Protein AF-A0A843AGU4-F1 (afdb_monomer_lite)

Radius of gyration: 16.46 Å; chains: 1; bounding box: 40×59×46 Å

Secondary structure (DSSP, 8-state):
---------HHHHHHHHHHHHHHHHHHHHHHS-HHHHHHHHHHHHHHHHHHHHHHHH-HHHHHHHHHHHTTTT-TTHHHHHHS---HHHHHHHHHHHH----SS-S----HHHHHHHHHHHHHHHHHHHTTSS-TT--HHHHHHHHHH-HHHHHHHHHHHHHHHHHHHHHSPPPPP---

pLDDT: mean 85.66, std 15.73, range [33.47, 98.5]

Sequence (179 aa):
MDNAYELKDPNVRLMEELIEIFDHLSKVAESKDKDVKEYLKALRSRARDAPTEIFTSGLALFTVTYLAKSKDCFSEMANELSKSPDRNTLLKNLEKKLIVTDDGQEKKCESPDFGYGSYLLILMYLLKRQRIVGENTTLKDFLKMASSYPPLSEKALMISELIKRFSEAYLPEPESEQH

InterPro domains:
  IPR010160 CRISPR-associated protein, Cmr5 [PF09701] (25-169)
  IPR010160 CRISPR-associated protein, Cmr5 [TIGR01881] (25-171)
  IPR023101 AF1862-like domain superfamily [G3DSA:1.10.520.30] (20-179)
  IPR023101 AF1862-like domain superfamily [SSF158568] (27-172)

Organism: NCBI:txid683846

Structure (mmCIF, N/CA/C/O backbone):
data_AF-A0A843AGU4-F1
#
_entry.id   AF-A0A843AGU4-F1
#
loop_
_atom_site.group_PDB
_atom_site.id
_atom_site.type_symbol
_atom_site.label_atom_id
_atom_site.label_alt_id
_atom_site.label_comp_id
_atom_site.label_asym_id
_atom_site.label_entity_id
_atom_site.label_seq_id
_atom_site.pdbx_PDB_ins_code
_atom_site.Cartn_x
_atom_site.Cartn_y
_atom_site.Cartn_z
_atom_site.occupancy
_atom_site.B_iso_or_equiv
_atom_site.auth_seq_id
_atom_site.auth_comp_id
_atom_site.auth_asym_id
_atom_site.auth_atom_id
_atom_site.pdbx_PDB_model_num
ATOM 1 N N . MET A 1 1 ? -1.726 -39.400 -9.683 1.00 43.91 1 MET A N 1
ATOM 2 C CA . MET A 1 1 ? -0.688 -38.440 -10.093 1.00 43.91 1 MET A CA 1
ATOM 3 C C . MET A 1 1 ? -1.254 -37.695 -11.273 1.00 43.91 1 MET A C 1
ATOM 5 O O . MET A 1 1 ? -1.445 -38.330 -12.291 1.00 43.91 1 MET A O 1
ATOM 9 N N . ASP A 1 2 ? -1.627 -36.438 -11.060 1.00 33.47 2 ASP A N 1
ATOM 10 C CA . ASP A 1 2 ? -1.633 -35.372 -12.065 1.00 33.47 2 ASP A CA 1
ATOM 11 C C . ASP A 1 2 ? -1.910 -34.079 -11.295 1.00 33.47 2 ASP A C 1
ATOM 13 O O . ASP A 1 2 ? -3.046 -33.708 -11.010 1.00 33.47 2 ASP A O 1
ATOM 17 N N . ASN A 1 3 ? -0.822 -33.460 -10.830 1.00 41.84 3 ASN A N 1
ATOM 18 C CA . ASN A 1 3 ? -0.845 -32.132 -10.231 1.00 41.84 3 ASN A CA 1
ATOM 19 C C . ASN A 1 3 ? -1.066 -31.128 -11.361 1.00 41.84 3 ASN A C 1
ATOM 21 O O . ASN A 1 3 ? -0.110 -30.611 -11.943 1.00 41.84 3 ASN A O 1
ATOM 25 N N . ALA A 1 4 ? -2.331 -30.845 -11.656 1.00 40.91 4 ALA A N 1
ATOM 26 C CA . ALA A 1 4 ? -2.706 -29.643 -12.372 1.00 40.91 4 ALA A CA 1
ATOM 27 C C . ALA A 1 4 ? -2.409 -28.444 -11.459 1.00 40.91 4 ALA A C 1
ATOM 29 O O . ALA A 1 4 ? -3.261 -27.966 -10.714 1.00 40.91 4 ALA A O 1
ATOM 30 N N . TYR A 1 5 ? -1.167 -27.959 -11.498 1.00 41.75 5 TYR A N 1
ATOM 31 C CA . TYR A 1 5 ? -0.910 -26.543 -11.274 1.00 41.75 5 TYR A CA 1
ATOM 32 C C . TYR A 1 5 ? -1.666 -25.801 -12.377 1.00 41.75 5 TYR A C 1
ATOM 34 O O . TYR A 1 5 ? -1.105 -25.501 -13.430 1.00 41.75 5 TYR A O 1
ATOM 42 N N . GLU A 1 6 ? -2.961 -25.568 -12.171 1.00 46.81 6 GLU A N 1
ATOM 43 C CA . GLU A 1 6 ? -3.697 -24.607 -12.973 1.00 46.81 6 GLU A CA 1
ATOM 44 C C . GLU A 1 6 ? -2.917 -23.298 -12.887 1.00 46.81 6 GLU A C 1
ATOM 46 O O . GLU A 1 6 ? -2.768 -22.697 -11.818 1.00 46.81 6 GLU A O 1
ATOM 51 N N . LEU A 1 7 ? -2.352 -22.894 -14.023 1.00 47.03 7 LEU A N 1
ATOM 52 C CA . LEU A 1 7 ? -1.863 -21.548 -14.263 1.00 47.03 7 LEU A CA 1
ATOM 53 C C . LEU A 1 7 ? -3.076 -20.620 -14.161 1.00 47.03 7 LEU A C 1
ATOM 55 O O . LEU A 1 7 ? -3.645 -20.219 -15.172 1.00 47.03 7 LEU A O 1
ATOM 59 N N . LYS A 1 8 ? -3.520 -20.331 -12.932 1.00 60.69 8 LYS A N 1
ATOM 60 C CA . LYS A 1 8 ? -4.536 -19.315 -12.683 1.00 60.69 8 LYS A CA 1
ATOM 61 C C . LYS A 1 8 ? -4.028 -18.021 -13.305 1.00 60.69 8 LYS A C 1
ATOM 63 O O . LYS A 1 8 ? -2.892 -17.615 -13.041 1.00 60.69 8 LYS A O 1
ATOM 68 N N . ASP A 1 9 ? -4.865 -17.415 -14.141 1.00 76.31 9 ASP A N 1
ATOM 69 C CA . ASP A 1 9 ? -4.616 -16.111 -14.749 1.00 76.31 9 ASP A CA 1
ATOM 70 C C . ASP A 1 9 ? -4.075 -15.146 -13.669 1.00 76.31 9 ASP A C 1
ATOM 72 O O . ASP A 1 9 ? -4.678 -15.045 -12.592 1.00 76.31 9 ASP A O 1
ATOM 76 N N . PRO A 1 10 ? -2.934 -14.464 -13.897 1.00 75.38 10 PRO A N 1
ATOM 77 C CA . PRO A 1 10 ? -2.355 -13.536 -12.925 1.00 75.38 10 PRO A CA 1
ATOM 78 C C . PRO A 1 10 ? -3.360 -12.504 -12.396 1.00 75.38 10 PRO A C 1
ATOM 80 O O . PRO A 1 10 ? -3.323 -12.155 -11.216 1.00 75.38 10 PRO A O 1
ATOM 83 N N . ASN A 1 11 ? -4.311 -12.078 -13.232 1.00 79.56 11 ASN A N 1
ATOM 84 C CA . ASN A 1 11 ? -5.374 -11.160 -12.838 1.00 79.56 11 ASN A CA 1
ATOM 85 C C . ASN A 1 11 ? -6.375 -11.820 -11.885 1.00 79.56 11 ASN A C 1
ATOM 87 O O . ASN A 1 11 ? -6.765 -11.200 -10.900 1.00 79.56 11 ASN A O 1
ATOM 91 N N . VAL A 1 12 ? -6.753 -13.082 -12.121 1.00 83.31 12 VAL A N 1
ATOM 92 C CA . VAL A 1 12 ? -7.623 -13.840 -11.200 1.00 83.31 12 VAL A CA 1
ATOM 93 C C . VAL A 1 12 ? -6.947 -13.965 -9.841 1.00 83.31 12 VAL A C 1
ATOM 95 O O . VAL A 1 12 ? -7.558 -13.680 -8.814 1.00 83.31 12 VAL A O 1
ATOM 98 N N . ARG A 1 13 ? -5.652 -14.291 -9.829 1.00 86.25 13 ARG A N 1
ATOM 99 C CA . ARG A 1 13 ? -4.880 -14.371 -8.589 1.00 86.25 13 ARG A CA 1
ATOM 100 C C . ARG A 1 13 ? -4.797 -13.025 -7.866 1.00 86.25 13 ARG A C 1
ATOM 102 O O . ARG A 1 13 ? -4.920 -12.987 -6.650 1.00 86.25 13 ARG A O 1
ATOM 109 N N . LEU A 1 14 ? -4.575 -11.925 -8.588 1.00 91.38 14 LEU A N 1
ATOM 110 C CA . LEU A 1 14 ? -4.561 -10.581 -8.000 1.00 91.38 14 LEU A CA 1
ATOM 111 C C . LEU A 1 14 ? -5.894 -10.249 -7.318 1.00 91.38 14 LEU A C 1
ATOM 113 O O . LEU A 1 14 ? -5.895 -9.728 -6.205 1.00 91.38 14 LEU A O 1
ATOM 117 N N . MET A 1 15 ? -7.009 -10.580 -7.968 1.00 93.44 15 MET A N 1
ATOM 118 C CA . MET A 1 15 ? -8.344 -10.368 -7.413 1.00 93.44 15 MET A CA 1
ATOM 119 C C . MET A 1 15 ? -8.588 -11.223 -6.166 1.00 93.44 15 MET A C 1
ATOM 121 O O . MET A 1 15 ? -9.107 -10.700 -5.187 1.00 93.44 15 MET A O 1
ATOM 125 N N . GLU A 1 16 ? -8.168 -12.492 -6.162 1.00 93.19 16 GLU A N 1
ATOM 126 C CA . GLU A 1 16 ? -8.228 -13.357 -4.971 1.00 93.19 16 GLU A CA 1
ATOM 127 C C . GLU A 1 16 ? -7.437 -12.752 -3.798 1.00 93.19 16 GLU A C 1
ATOM 129 O O . GLU A 1 16 ? -7.964 -12.645 -2.694 1.00 93.19 16 GLU A O 1
ATOM 134 N N . GLU A 1 17 ? -6.205 -12.285 -4.035 1.00 94.62 17 GLU A N 1
ATOM 135 C CA . GLU A 1 17 ? -5.388 -11.644 -2.992 1.00 94.62 17 GLU A CA 1
ATOM 136 C C . GLU A 1 17 ? -6.059 -10.378 -2.436 1.00 94.62 17 GLU A C 1
ATOM 138 O O . GLU A 1 17 ? -6.080 -10.175 -1.225 1.00 94.62 17 GLU A O 1
ATOM 143 N N . LEU A 1 18 ? -6.635 -9.537 -3.301 1.00 96.75 18 LEU A N 1
ATOM 144 C CA . LEU A 1 18 ? -7.342 -8.323 -2.885 1.00 96.75 18 LEU A CA 1
ATOM 145 C C . LEU A 1 18 ? -8.606 -8.638 -2.079 1.00 96.75 18 LEU A C 1
ATOM 147 O O . LEU A 1 18 ? -8.796 -8.046 -1.018 1.00 96.75 18 LEU A O 1
ATOM 151 N N . ILE A 1 19 ? -9.437 -9.578 -2.546 1.00 96.06 19 ILE A N 1
ATOM 152 C CA . ILE A 1 19 ? -10.634 -10.023 -1.819 1.00 96.06 19 ILE A CA 1
ATOM 153 C C . ILE A 1 19 ? -10.231 -10.493 -0.427 1.00 96.06 19 ILE A C 1
ATOM 155 O O . ILE A 1 19 ? -10.781 -10.012 0.554 1.00 96.06 19 ILE A O 1
ATOM 159 N N . GLU A 1 20 ? -9.248 -11.387 -0.330 1.00 95.62 20 GLU A N 1
ATOM 160 C CA . GLU A 1 20 ? -8.855 -11.958 0.955 1.00 95.62 20 GLU A CA 1
ATOM 161 C C . GLU A 1 20 ? -8.256 -10.920 1.909 1.00 95.62 20 GLU A C 1
ATOM 163 O O . GLU A 1 20 ? -8.563 -10.944 3.099 1.00 95.62 20 GLU A O 1
ATOM 168 N N . ILE A 1 21 ? -7.441 -9.981 1.411 1.00 96.50 21 ILE A N 1
ATOM 169 C CA . ILE A 1 21 ? -6.885 -8.913 2.252 1.00 96.50 21 ILE A CA 1
ATOM 170 C C . ILE A 1 21 ? -7.999 -8.021 2.801 1.00 96.50 21 ILE A C 1
ATOM 172 O O . ILE A 1 21 ? -8.049 -7.760 4.004 1.00 96.50 21 ILE A O 1
ATOM 176 N N . PHE A 1 22 ? -8.886 -7.536 1.935 1.00 97.00 22 PHE A N 1
ATOM 177 C CA . PHE A 1 22 ? -9.880 -6.541 2.325 1.00 97.00 22 PHE A CA 1
ATOM 178 C C . PHE A 1 22 ? -11.079 -7.139 3.071 1.00 97.00 22 PHE A C 1
ATOM 180 O O . PHE A 1 22 ? -11.570 -6.500 3.999 1.00 97.00 22 PHE A O 1
ATOM 187 N N . ASP A 1 23 ? -11.493 -8.369 2.755 1.00 95.44 23 ASP A N 1
ATOM 188 C CA . ASP A 1 23 ? -12.488 -9.122 3.532 1.00 95.44 23 ASP A CA 1
ATOM 189 C C . ASP A 1 23 ? -11.992 -9.382 4.959 1.00 95.44 23 ASP A C 1
ATOM 191 O O . ASP A 1 23 ? -12.712 -9.150 5.931 1.00 95.44 23 ASP A O 1
ATOM 195 N N . HIS A 1 24 ? -10.723 -9.776 5.105 1.00 94.62 24 HIS A N 1
ATOM 196 C CA . HIS A 1 24 ? -10.105 -9.963 6.415 1.00 94.62 24 HIS A CA 1
ATOM 197 C C . HIS A 1 24 ? -10.097 -8.667 7.234 1.00 94.62 24 HIS A C 1
ATOM 199 O O . HIS A 1 24 ? -10.552 -8.650 8.377 1.00 94.62 24 HIS A O 1
ATOM 205 N N . LEU A 1 25 ? -9.633 -7.559 6.646 1.00 93.50 25 LEU A N 1
ATOM 206 C CA . LEU A 1 25 ? -9.621 -6.257 7.323 1.00 93.50 25 LEU A CA 1
ATOM 207 C C . LEU A 1 25 ? -11.036 -5.769 7.674 1.00 93.50 25 LEU A C 1
ATOM 209 O O . LEU A 1 25 ? -11.224 -5.171 8.732 1.00 93.50 25 LEU A O 1
ATOM 213 N N . SER A 1 26 ? -12.030 -6.058 6.832 1.00 92.38 26 SER A N 1
ATOM 214 C CA . SER A 1 26 ? -13.436 -5.744 7.104 1.00 92.38 26 SER A CA 1
ATOM 215 C C . SER A 1 26 ? -13.954 -6.498 8.335 1.00 92.38 26 SER A C 1
ATOM 217 O O . SER A 1 26 ? -14.462 -5.885 9.272 1.00 92.38 26 SER A O 1
ATOM 219 N N . LYS A 1 27 ? -13.690 -7.807 8.426 1.00 91.38 27 LYS A N 1
ATOM 220 C CA . LYS A 1 27 ? -14.038 -8.631 9.601 1.00 91.38 27 LYS A CA 1
ATOM 221 C C . LYS A 1 27 ? -13.334 -8.168 10.877 1.00 91.38 27 LYS A C 1
ATOM 223 O O . LYS A 1 27 ? -13.910 -8.202 11.968 1.00 91.38 27 LYS A O 1
ATOM 228 N N . VAL A 1 28 ? -12.091 -7.697 10.765 1.00 86.94 28 VAL A N 1
ATOM 229 C CA . VAL A 1 28 ? -11.375 -7.070 11.888 1.00 86.94 28 VAL A CA 1
ATOM 230 C C . VAL A 1 28 ? -12.073 -5.776 12.334 1.00 86.94 28 VAL A C 1
ATOM 232 O O . VAL A 1 28 ? -12.149 -5.518 13.532 1.00 86.94 28 VAL A O 1
ATOM 235 N N . ALA A 1 29 ? -12.636 -4.996 11.405 1.00 84.00 29 ALA A N 1
ATOM 236 C CA . ALA A 1 29 ? -13.418 -3.793 11.710 1.00 84.00 29 ALA A CA 1
ATOM 237 C C . ALA A 1 29 ? -14.754 -4.095 12.412 1.00 84.00 29 ALA A C 1
ATOM 239 O O . ALA A 1 29 ? -15.217 -3.299 13.229 1.00 84.00 29 ALA A O 1
ATOM 240 N N . GLU A 1 30 ? -15.394 -5.214 12.066 1.00 82.62 30 GLU A N 1
ATOM 241 C CA . GLU A 1 30 ? -16.668 -5.653 12.654 1.00 82.62 30 GLU A CA 1
ATOM 242 C C . GLU A 1 30 ? -16.496 -6.230 14.062 1.00 82.62 30 GLU A C 1
ATOM 244 O O . GLU A 1 30 ? -17.365 -6.058 14.914 1.00 82.62 30 GLU A O 1
ATOM 249 N N . SER A 1 31 ? -15.370 -6.902 14.310 1.00 72.19 31 SER A N 1
ATOM 250 C CA . SER A 1 31 ? -15.103 -7.629 15.557 1.00 72.19 31 SER A CA 1
ATOM 251 C C . SER A 1 31 ? -14.436 -6.801 16.659 1.00 72.19 31 SER A C 1
ATOM 253 O O . SER A 1 31 ? -14.293 -7.305 17.774 1.00 72.19 31 SER A O 1
ATOM 255 N N . LYS A 1 32 ? -14.009 -5.560 16.381 1.00 66.06 32 LYS A N 1
ATOM 256 C CA . LYS A 1 32 ? -13.200 -4.746 17.307 1.00 66.06 32 LYS A CA 1
ATOM 257 C C . LYS A 1 32 ? -13.734 -3.327 17.530 1.00 66.06 32 LYS A C 1
ATOM 259 O O . LYS A 1 32 ? -14.589 -2.832 16.799 1.00 66.06 32 LYS A O 1
ATOM 264 N N . ASP A 1 33 ? -13.197 -2.706 18.581 1.00 68.88 33 ASP A N 1
ATOM 265 C CA . ASP A 1 33 ? -13.537 -1.382 19.106 1.00 68.88 33 ASP A CA 1
ATOM 266 C C . ASP A 1 33 ? -13.494 -0.238 18.080 1.00 68.88 33 ASP A C 1
ATOM 268 O O . ASP A 1 33 ? -12.868 -0.331 17.019 1.00 68.88 33 ASP A O 1
ATOM 272 N N . LYS A 1 34 ? -14.123 0.891 18.446 1.00 71.12 34 LYS A N 1
ATOM 273 C CA . LYS A 1 34 ? -14.167 2.138 17.654 1.00 71.12 34 LYS A CA 1
ATOM 274 C C . LYS A 1 34 ? -12.785 2.566 17.145 1.00 71.12 34 LYS A C 1
ATOM 276 O O . LYS A 1 34 ? -12.680 3.027 16.011 1.00 71.12 34 LYS A O 1
ATOM 281 N N . ASP A 1 35 ? -11.741 2.345 17.939 1.00 78.38 35 ASP A N 1
ATOM 282 C CA . ASP A 1 35 ? -10.363 2.672 17.581 1.00 78.38 35 ASP A CA 1
ATOM 283 C C . ASP A 1 35 ? -9.918 1.964 16.299 1.00 78.38 35 ASP A C 1
ATOM 285 O O . ASP A 1 35 ? -9.440 2.621 15.386 1.00 78.38 35 ASP A O 1
ATOM 289 N N . VAL A 1 36 ? -10.162 0.660 16.145 1.00 84.56 36 VAL A N 1
ATOM 290 C CA . VAL A 1 36 ? -9.740 -0.097 14.949 1.00 84.56 36 VAL A CA 1
ATOM 291 C C . VAL A 1 36 ? -10.386 0.448 13.674 1.00 84.56 36 VAL A C 1
ATOM 293 O O . VAL A 1 36 ? -9.743 0.507 12.621 1.00 84.56 36 VAL A O 1
ATOM 296 N N . LYS A 1 37 ? -11.638 0.912 13.764 1.00 88.31 37 LYS A N 1
ATOM 297 C CA . LYS A 1 37 ? -12.338 1.515 12.624 1.00 88.31 37 LYS A CA 1
ATOM 298 C C . LYS A 1 37 ? -11.650 2.789 12.144 1.00 88.31 37 LYS A C 1
ATOM 300 O O . LYS A 1 37 ? -11.552 2.974 10.936 1.00 88.31 37 LYS A O 1
ATOM 305 N N . GLU A 1 38 ? -11.119 3.623 13.037 1.00 89.62 38 GLU A N 1
ATOM 306 C CA . GLU A 1 38 ? -10.392 4.844 12.651 1.00 89.62 38 GLU A CA 1
ATOM 307 C C . GLU A 1 38 ? -9.100 4.543 11.875 1.00 89.62 38 GLU A C 1
ATOM 309 O O . GLU A 1 38 ? -8.786 5.216 10.893 1.00 89.62 38 GLU A O 1
ATOM 314 N N . TYR A 1 39 ? -8.380 3.480 12.234 1.00 91.19 39 TYR A N 1
ATOM 315 C CA . TYR A 1 39 ? -7.173 3.057 11.509 1.00 91.19 39 TYR A CA 1
ATOM 316 C C . TYR A 1 39 ? -7.521 2.539 10.108 1.00 91.19 39 TYR A C 1
ATOM 318 O O . TYR A 1 39 ? -6.837 2.845 9.129 1.00 91.19 39 TYR A O 1
ATOM 326 N N . LEU A 1 40 ? -8.624 1.798 9.980 1.00 93.19 40 LEU A N 1
ATOM 327 C CA . LEU A 1 40 ? -9.091 1.303 8.685 1.00 93.19 40 LEU A CA 1
ATOM 328 C C . LEU A 1 40 ? -9.695 2.413 7.810 1.00 93.19 40 LEU A C 1
ATOM 330 O O . LEU A 1 40 ? -9.495 2.391 6.594 1.00 93.19 40 LEU A O 1
ATOM 334 N N . LYS A 1 41 ? -10.341 3.427 8.405 1.00 94.00 41 LYS A N 1
ATOM 335 C CA . LYS A 1 41 ? -10.728 4.669 7.709 1.00 94.00 41 LYS A CA 1
ATOM 336 C C . LYS A 1 41 ? -9.495 5.395 7.162 1.00 94.00 41 LYS A C 1
ATOM 338 O O . LYS A 1 41 ? -9.512 5.849 6.018 1.00 94.00 41 LYS A O 1
ATOM 343 N N . ALA A 1 42 ? -8.405 5.459 7.931 1.00 94.81 42 ALA A N 1
ATOM 344 C CA . ALA A 1 42 ? -7.156 6.060 7.471 1.00 94.81 42 ALA A CA 1
ATOM 345 C C . ALA A 1 42 ? -6.533 5.286 6.295 1.00 94.81 42 ALA A C 1
ATOM 347 O O . ALA A 1 42 ? -6.147 5.905 5.301 1.00 94.81 42 ALA A O 1
ATOM 348 N N . LEU A 1 43 ? -6.508 3.947 6.341 1.00 96.88 43 LEU A N 1
ATOM 349 C CA . LEU A 1 43 ? -6.100 3.121 5.193 1.00 96.88 43 LEU A CA 1
ATOM 350 C C . LEU A 1 43 ? -6.987 3.381 3.965 1.00 96.88 43 LEU A C 1
ATOM 352 O O . LEU A 1 43 ? -6.457 3.615 2.879 1.00 96.88 43 LEU A O 1
ATOM 356 N N . ARG A 1 44 ? -8.320 3.407 4.122 1.00 97.56 44 ARG A N 1
ATOM 357 C CA . ARG A 1 44 ? -9.258 3.745 3.033 1.00 97.56 44 ARG A CA 1
ATOM 358 C C . ARG A 1 44 ? -8.945 5.115 2.436 1.00 97.56 44 ARG A C 1
ATOM 360 O O . ARG A 1 44 ? -8.882 5.248 1.218 1.00 97.56 44 ARG A O 1
ATOM 367 N N . SER A 1 45 ? -8.718 6.128 3.272 1.00 97.31 45 SER A N 1
ATOM 368 C CA . SER A 1 45 ? -8.366 7.474 2.808 1.00 97.31 45 SER A CA 1
ATOM 369 C C . SER A 1 45 ? -7.085 7.465 1.971 1.00 97.31 45 SER A C 1
ATOM 371 O O . SER A 1 45 ? -7.092 7.976 0.855 1.00 97.31 45 SER A O 1
ATOM 373 N N . ARG A 1 46 ? -6.011 6.820 2.441 1.00 97.44 46 ARG A N 1
ATOM 374 C CA . ARG A 1 46 ? -4.758 6.711 1.673 1.00 97.44 46 ARG A CA 1
ATOM 375 C C . ARG A 1 46 ? -4.922 5.919 0.383 1.00 97.44 46 ARG A C 1
ATOM 377 O O . ARG A 1 46 ? -4.421 6.346 -0.649 1.00 97.44 46 ARG A O 1
ATOM 384 N N . ALA A 1 47 ? -5.681 4.828 0.404 1.00 98.12 47 ALA A N 1
ATOM 385 C CA . ALA A 1 47 ? -5.973 4.055 -0.797 1.00 98.12 47 ALA A CA 1
ATOM 386 C C . ALA A 1 47 ? -6.721 4.871 -1.866 1.00 98.12 47 ALA A C 1
ATOM 388 O O . ALA A 1 47 ? -6.459 4.688 -3.052 1.00 98.12 47 ALA A O 1
ATOM 389 N N . ARG A 1 48 ? -7.607 5.798 -1.473 1.00 97.94 48 ARG A N 1
ATOM 390 C CA . ARG A 1 48 ? -8.317 6.690 -2.409 1.00 97.94 48 ARG A CA 1
ATOM 391 C C . ARG A 1 48 ? -7.405 7.714 -3.077 1.00 97.94 48 ARG A C 1
ATOM 393 O O . ARG A 1 48 ? -7.576 7.971 -4.271 1.00 97.94 48 ARG A O 1
ATOM 400 N N . ASP A 1 49 ? -6.468 8.272 -2.317 1.00 97.44 49 ASP A N 1
ATOM 401 C CA . ASP A 1 49 ? -5.575 9.342 -2.773 1.00 97.44 49 ASP A CA 1
ATOM 402 C C . ASP A 1 49 ? -4.391 8.795 -3.591 1.00 97.44 49 ASP A C 1
ATOM 404 O O . ASP A 1 49 ? -3.933 9.426 -4.548 1.00 97.44 49 ASP A O 1
ATOM 408 N N . ALA A 1 50 ? -3.921 7.591 -3.256 1.00 97.75 50 ALA A N 1
ATOM 409 C CA . ALA A 1 50 ? -2.665 7.055 -3.758 1.00 97.75 50 ALA A CA 1
ATOM 410 C C . ALA A 1 50 ? -2.545 6.925 -5.289 1.00 97.75 50 ALA A C 1
ATOM 412 O O . ALA A 1 50 ? -1.468 7.244 -5.794 1.00 97.75 50 ALA A O 1
ATOM 413 N N . PRO A 1 51 ? -3.568 6.512 -6.070 1.00 97.94 51 PRO A N 1
ATOM 414 C CA . PRO A 1 51 ? -3.440 6.482 -7.528 1.00 97.94 51 PRO A CA 1
ATOM 415 C C . PRO A 1 51 ? -3.102 7.861 -8.112 1.00 97.94 51 PRO A C 1
ATOM 417 O O . PRO A 1 51 ? -2.181 7.996 -8.919 1.00 97.94 51 PRO A O 1
ATOM 420 N N . THR A 1 52 ? -3.787 8.905 -7.637 1.00 97.56 52 THR A N 1
ATOM 421 C CA . THR A 1 52 ? -3.535 10.289 -8.050 1.00 97.56 52 THR A CA 1
ATOM 422 C C . THR A 1 52 ? -2.147 10.749 -7.610 1.00 97.56 52 THR A C 1
ATOM 424 O O . THR A 1 52 ? -1.425 11.368 -8.392 1.00 97.56 52 THR A O 1
ATOM 427 N N . GLU A 1 53 ? -1.730 10.435 -6.383 1.00 97.25 53 GLU A N 1
ATOM 428 C CA . GLU A 1 53 ? -0.399 10.796 -5.881 1.00 97.25 53 GLU A CA 1
ATOM 429 C C . GLU A 1 53 ? 0.725 10.094 -6.662 1.00 97.25 53 GLU A C 1
ATOM 431 O O . GLU A 1 53 ? 1.714 10.738 -7.013 1.00 97.25 53 GLU A O 1
ATOM 436 N N . ILE A 1 54 ? 0.572 8.810 -7.007 1.00 96.81 54 ILE A N 1
ATOM 437 C CA . ILE A 1 54 ? 1.532 8.070 -7.846 1.00 96.81 54 ILE A CA 1
ATOM 438 C C . ILE A 1 54 ? 1.609 8.689 -9.241 1.00 96.81 54 ILE A C 1
ATOM 440 O O . ILE A 1 54 ? 2.709 8.890 -9.755 1.00 96.81 54 ILE A O 1
ATOM 444 N N . PHE A 1 55 ? 0.462 9.012 -9.846 1.00 95.75 55 PHE A N 1
ATOM 445 C CA . PHE A 1 55 ? 0.411 9.628 -11.171 1.00 95.75 55 PHE A CA 1
ATOM 446 C C . PHE A 1 55 ? 1.079 11.011 -11.194 1.00 95.75 55 PHE A C 1
ATOM 448 O O . PHE A 1 55 ? 1.815 11.330 -12.124 1.00 95.75 55 PHE A O 1
ATOM 455 N N . THR A 1 56 ? 0.842 11.827 -10.165 1.00 95.81 56 THR A N 1
ATOM 456 C CA . THR A 1 56 ? 1.313 13.221 -10.112 1.00 95.81 56 THR A CA 1
ATOM 457 C C . THR A 1 56 ? 2.761 13.363 -9.651 1.00 95.81 56 THR A C 1
ATOM 459 O O . THR A 1 56 ? 3.499 14.175 -10.204 1.00 95.81 56 THR A O 1
ATOM 462 N N . SER A 1 57 ? 3.181 12.594 -8.643 1.00 94.44 57 SER A N 1
ATOM 463 C CA . SER A 1 57 ? 4.509 12.715 -8.022 1.00 94.44 57 SER A CA 1
ATOM 464 C C . SER A 1 57 ? 5.516 11.664 -8.500 1.00 94.44 57 SER A C 1
ATOM 466 O O . SER A 1 57 ? 6.722 11.827 -8.311 1.00 94.44 57 SER A O 1
ATOM 468 N N . GLY A 1 58 ? 5.037 10.597 -9.142 1.00 95.94 58 GLY A N 1
ATOM 469 C CA . GLY A 1 58 ? 5.834 9.433 -9.505 1.00 95.94 58 GLY A CA 1
ATOM 470 C C . GLY A 1 58 ? 6.016 8.452 -8.342 1.00 95.94 58 GLY A C 1
ATOM 471 O O . GLY A 1 58 ? 6.075 8.820 -7.168 1.00 95.94 58 GLY A O 1
ATOM 472 N N . LEU A 1 59 ? 6.155 7.165 -8.678 1.00 97.19 59 LEU A N 1
ATOM 473 C CA . LEU A 1 59 ? 6.184 6.066 -7.706 1.00 97.19 59 LEU A CA 1
ATOM 474 C C . LEU A 1 59 ? 7.331 6.170 -6.685 1.00 97.19 59 LEU A C 1
ATOM 476 O O . LEU A 1 59 ? 7.163 5.794 -5.524 1.00 97.19 59 LEU A O 1
ATOM 480 N N . ALA A 1 60 ? 8.497 6.679 -7.093 1.00 96.56 60 ALA A N 1
ATOM 481 C CA . ALA A 1 60 ? 9.647 6.809 -6.202 1.00 96.56 60 ALA A CA 1
ATOM 482 C C . ALA A 1 60 ? 9.403 7.848 -5.097 1.00 96.56 60 ALA A C 1
ATOM 484 O O . ALA A 1 60 ? 9.582 7.537 -3.917 1.00 96.56 60 ALA A O 1
ATOM 485 N N . LEU A 1 61 ? 8.957 9.054 -5.469 1.00 96.25 61 LEU A N 1
ATOM 486 C CA . LEU A 1 61 ? 8.667 10.121 -4.511 1.00 96.25 61 LEU A CA 1
ATOM 487 C C . LEU A 1 61 ? 7.495 9.731 -3.610 1.00 96.25 61 LEU A C 1
ATOM 489 O O . LEU A 1 61 ? 7.623 9.815 -2.390 1.00 96.25 61 LEU A O 1
ATOM 493 N N . PHE A 1 62 ? 6.426 9.188 -4.200 1.00 97.12 62 PHE A N 1
ATOM 494 C CA . PHE A 1 62 ? 5.303 8.595 -3.478 1.00 97.12 62 PHE A CA 1
ATOM 495 C C . PHE A 1 62 ? 5.766 7.634 -2.370 1.00 97.12 62 PHE A C 1
ATOM 497 O O . PHE A 1 62 ? 5.402 7.781 -1.203 1.00 97.12 62 PHE A O 1
ATOM 504 N N . THR A 1 63 ? 6.638 6.683 -2.715 1.00 95.75 63 THR A N 1
ATOM 505 C CA . THR A 1 63 ? 7.129 5.662 -1.778 1.00 95.75 63 THR A CA 1
ATOM 506 C C . THR A 1 63 ? 7.919 6.276 -0.629 1.00 95.75 63 THR A C 1
ATOM 508 O O . THR A 1 63 ? 7.703 5.918 0.528 1.00 95.75 63 THR A O 1
ATOM 511 N N . VAL A 1 64 ? 8.815 7.224 -0.920 1.00 95.75 64 VAL A N 1
ATOM 512 C CA . VAL A 1 64 ? 9.598 7.921 0.113 1.00 95.75 64 VAL A CA 1
ATOM 513 C C . VAL A 1 64 ? 8.688 8.727 1.042 1.00 95.75 64 VAL A C 1
ATOM 515 O O . VAL A 1 64 ? 8.886 8.706 2.256 1.00 95.75 64 VAL A O 1
ATOM 518 N N . THR A 1 65 ? 7.666 9.393 0.502 1.00 95.62 65 THR A N 1
ATOM 519 C CA . THR A 1 65 ? 6.691 10.138 1.305 1.00 95.62 65 THR A CA 1
ATOM 520 C C . THR A 1 65 ? 5.910 9.216 2.239 1.00 95.62 65 THR A C 1
ATOM 522 O O . THR A 1 65 ? 5.781 9.532 3.421 1.00 95.62 65 THR A O 1
ATOM 525 N N . TYR A 1 66 ? 5.433 8.068 1.751 1.00 96.19 66 TYR A N 1
ATOM 526 C CA . TYR A 1 66 ? 4.670 7.120 2.572 1.00 96.19 66 TYR A CA 1
ATOM 527 C C . TYR A 1 66 ? 5.542 6.503 3.665 1.00 96.19 66 TYR A C 1
ATOM 529 O O . TYR A 1 66 ? 5.111 6.436 4.811 1.00 96.19 66 TYR A O 1
ATOM 537 N N . LEU A 1 67 ? 6.794 6.160 3.344 1.00 93.75 67 LEU A N 1
ATOM 538 C CA . LEU A 1 67 ? 7.782 5.699 4.324 1.00 93.75 67 LEU A CA 1
ATOM 539 C C . LEU A 1 67 ? 8.033 6.714 5.437 1.00 93.75 67 LEU A C 1
ATOM 541 O O . LEU A 1 67 ? 8.084 6.351 6.611 1.00 93.75 67 LEU A O 1
ATOM 545 N N . ALA A 1 68 ? 8.221 7.983 5.069 1.00 93.62 68 ALA A N 1
ATOM 546 C CA . ALA A 1 68 ? 8.496 9.040 6.031 1.00 93.62 68 ALA A CA 1
ATOM 547 C C . ALA A 1 68 ? 7.309 9.249 6.979 1.00 93.62 68 ALA A C 1
ATOM 549 O O . ALA A 1 68 ? 7.509 9.369 8.186 1.00 93.62 68 ALA A O 1
ATOM 550 N N . LYS A 1 69 ? 6.086 9.242 6.437 1.00 93.88 69 LYS A N 1
ATOM 551 C CA . LYS A 1 69 ? 4.855 9.421 7.215 1.00 93.88 69 LYS A CA 1
ATOM 552 C C . LYS A 1 69 ? 4.459 8.189 8.026 1.00 93.88 69 LYS A C 1
ATOM 554 O O . LYS A 1 69 ? 3.730 8.321 8.989 1.00 93.88 69 LYS A O 1
ATOM 559 N N . SER A 1 70 ? 4.939 6.996 7.681 1.00 91.69 70 SER A N 1
ATOM 560 C CA . SER A 1 70 ? 4.622 5.776 8.430 1.00 91.69 70 SER A CA 1
ATOM 561 C C . SER A 1 70 ? 5.630 5.437 9.530 1.00 91.69 70 SER A C 1
ATOM 563 O O . SER A 1 70 ? 5.498 4.388 10.160 1.00 91.69 70 SER A O 1
ATOM 565 N N . LYS A 1 71 ? 6.684 6.244 9.720 1.00 86.44 71 LYS A N 1
ATOM 566 C CA . LYS A 1 71 ? 7.865 5.881 10.524 1.00 86.44 71 LYS A CA 1
ATOM 567 C C . LYS A 1 71 ? 7.531 5.526 11.974 1.00 86.44 71 LYS A C 1
ATOM 569 O O . LYS A 1 71 ? 8.144 4.610 12.521 1.00 86.44 71 LYS A O 1
ATOM 574 N N . ASP A 1 72 ? 6.562 6.210 12.570 1.00 82.94 72 ASP A N 1
ATOM 575 C CA . ASP A 1 72 ? 6.190 5.999 13.969 1.00 82.94 72 ASP A CA 1
ATOM 576 C C . ASP A 1 72 ? 5.388 4.701 14.166 1.00 82.94 72 ASP A C 1
ATOM 578 O O . ASP A 1 72 ? 5.562 4.017 15.173 1.00 82.94 72 ASP A O 1
ATOM 582 N N . CYS A 1 73 ? 4.583 4.295 13.179 1.00 83.38 73 CYS A N 1
ATOM 583 C CA . CYS A 1 73 ? 3.857 3.020 13.205 1.00 83.38 73 CYS A CA 1
ATOM 584 C C . CYS A 1 73 ? 4.708 1.834 12.721 1.00 83.38 73 CYS A C 1
ATOM 586 O O . CYS A 1 73 ? 4.563 0.708 13.208 1.00 83.38 73 CYS A O 1
ATOM 588 N N . PHE A 1 74 ? 5.610 2.072 11.769 1.00 84.94 74 PHE A N 1
ATOM 589 C CA . PHE A 1 74 ? 6.389 1.047 11.081 1.00 84.94 74 PHE A CA 1
ATOM 590 C C . PHE A 1 74 ? 7.869 1.435 10.996 1.00 84.94 74 PHE A C 1
ATOM 592 O O . PHE A 1 74 ? 8.419 1.699 9.924 1.00 84.94 74 PHE A O 1
ATOM 599 N N . SER A 1 75 ? 8.539 1.436 12.145 1.00 80.94 75 SER A N 1
ATOM 600 C CA . SER A 1 75 ? 9.963 1.777 12.266 1.00 80.94 75 SER A CA 1
ATOM 601 C C . SER A 1 75 ? 10.887 0.890 11.417 1.00 80.94 75 SER A C 1
ATOM 603 O O . SER A 1 75 ? 11.922 1.355 10.943 1.00 80.94 75 SER A O 1
ATOM 605 N N . GLU A 1 76 ? 10.497 -0.363 11.169 1.00 84.19 76 GLU A N 1
ATOM 606 C CA . GLU A 1 76 ? 11.236 -1.329 10.345 1.00 84.19 76 GLU A CA 1
ATOM 607 C C . GLU A 1 76 ? 10.673 -1.491 8.921 1.00 84.19 76 GLU A C 1
ATOM 609 O O . GLU A 1 76 ? 11.040 -2.434 8.219 1.00 84.19 76 GLU A O 1
ATOM 614 N N . ME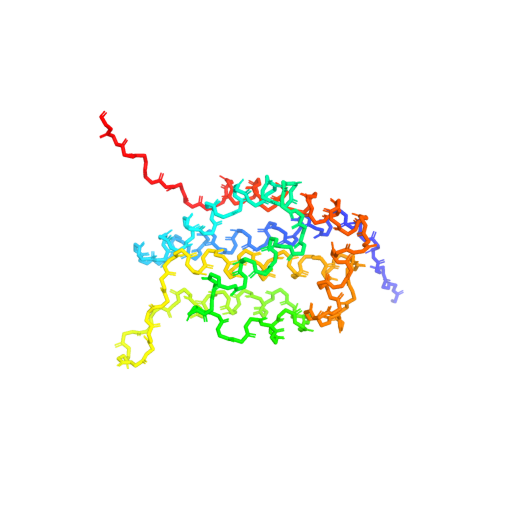T A 1 77 ? 9.823 -0.570 8.449 1.00 83.25 77 MET A N 1
ATOM 615 C CA . MET A 1 77 ? 9.150 -0.670 7.143 1.00 83.25 77 MET A CA 1
ATOM 616 C C . MET A 1 77 ? 10.122 -0.964 5.992 1.00 83.25 77 MET A C 1
ATOM 618 O O . MET A 1 77 ? 9.864 -1.822 5.160 1.00 83.25 77 MET A O 1
ATOM 622 N N . ALA A 1 78 ? 11.295 -0.326 5.955 1.00 80.00 78 ALA A N 1
ATOM 623 C CA . ALA A 1 78 ? 12.291 -0.594 4.913 1.00 80.00 78 ALA A CA 1
ATOM 624 C C . ALA A 1 78 ? 12.756 -2.069 4.878 1.00 80.00 78 ALA A C 1
ATOM 626 O O . ALA A 1 78 ? 12.987 -2.627 3.800 1.00 80.00 78 ALA A O 1
ATOM 627 N N . ASN A 1 79 ? 12.872 -2.707 6.047 1.00 83.50 79 ASN A N 1
ATOM 628 C CA . ASN A 1 79 ? 13.186 -4.130 6.179 1.00 83.50 79 ASN A CA 1
ATOM 629 C C . ASN A 1 79 ? 11.986 -4.991 5.763 1.00 83.50 79 ASN A C 1
ATOM 631 O O . ASN A 1 79 ? 12.145 -5.953 5.016 1.00 83.50 79 ASN A O 1
ATOM 635 N N . GLU A 1 80 ? 10.777 -4.626 6.194 1.00 82.81 80 GLU A N 1
ATOM 636 C CA . GLU A 1 80 ? 9.538 -5.329 5.837 1.00 82.81 80 GLU A CA 1
ATOM 637 C C . GLU A 1 80 ? 9.289 -5.328 4.323 1.00 82.81 80 GLU A C 1
ATOM 639 O O . GLU A 1 80 ? 9.048 -6.386 3.747 1.00 82.81 80 GLU A O 1
ATOM 644 N N . LEU A 1 81 ? 9.460 -4.183 3.656 1.00 82.62 81 LEU A N 1
ATOM 645 C CA . LEU A 1 81 ? 9.328 -4.058 2.200 1.00 82.62 81 LEU A CA 1
ATOM 646 C C . LEU A 1 81 ? 10.400 -4.841 1.436 1.00 82.62 81 LEU A C 1
ATOM 648 O O . LEU A 1 81 ? 10.179 -5.247 0.296 1.00 82.62 81 LEU A O 1
ATOM 652 N N . SER A 1 82 ? 11.559 -5.074 2.054 1.00 79.81 82 SER A N 1
ATOM 653 C CA . SER A 1 82 ? 12.624 -5.884 1.457 1.00 79.81 82 SER A CA 1
ATOM 654 C C . SER A 1 82 ? 12.318 -7.386 1.529 1.00 79.81 82 SER A C 1
ATOM 656 O O . SER A 1 82 ? 12.862 -8.154 0.738 1.00 79.81 82 SER A O 1
ATOM 658 N N . LYS A 1 83 ? 11.393 -7.813 2.398 1.00 82.56 83 LYS A N 1
ATOM 659 C CA . LYS A 1 83 ? 10.913 -9.201 2.489 1.00 82.56 83 LYS A CA 1
ATOM 660 C C . LYS A 1 83 ? 9.801 -9.462 1.468 1.00 82.56 83 LYS A C 1
ATOM 662 O O . LYS A 1 83 ? 9.203 -8.535 0.925 1.00 82.56 83 LYS A O 1
ATOM 667 N N . SER A 1 84 ? 9.519 -10.735 1.204 1.00 77.31 84 SER A N 1
ATOM 668 C CA . SER A 1 84 ? 8.356 -11.176 0.424 1.00 77.31 84 SER A CA 1
ATOM 669 C C . SER A 1 84 ? 7.470 -12.058 1.307 1.00 77.31 84 SER A C 1
ATOM 671 O O . SER A 1 84 ? 7.484 -13.279 1.142 1.00 77.31 84 SER A O 1
ATOM 673 N N . PRO A 1 85 ? 6.774 -11.476 2.304 1.00 80.44 85 PRO A N 1
ATOM 674 C CA . PRO A 1 85 ? 5.928 -12.257 3.199 1.00 80.44 85 PRO A CA 1
ATOM 675 C C . PRO A 1 85 ? 4.806 -12.946 2.415 1.00 80.44 85 PRO A C 1
ATOM 677 O O . PRO A 1 85 ? 4.323 -12.419 1.413 1.00 80.44 85 PRO A O 1
ATOM 680 N N . ASP A 1 86 ? 4.369 -14.116 2.883 1.00 87.69 86 ASP A N 1
ATOM 681 C CA . ASP A 1 86 ? 3.081 -14.661 2.457 1.00 87.69 86 ASP A CA 1
ATOM 682 C C . ASP A 1 86 ? 1.919 -13.800 2.989 1.00 87.69 86 ASP A C 1
ATOM 684 O O . ASP A 1 86 ? 2.088 -12.975 3.895 1.00 87.69 86 ASP A O 1
ATOM 688 N N . ARG A 1 87 ? 0.721 -14.000 2.427 1.00 91.75 87 ARG A N 1
ATOM 689 C CA . ARG A 1 87 ? -0.489 -13.266 2.818 1.00 91.75 87 ARG A CA 1
ATOM 690 C C . ARG A 1 87 ? -0.756 -13.327 4.320 1.00 91.75 87 ARG A C 1
ATOM 692 O O . ARG A 1 87 ? -1.069 -12.309 4.925 1.00 91.75 87 ARG A O 1
ATOM 699 N N . ASN A 1 88 ? -0.614 -14.498 4.938 1.00 90.31 88 ASN A N 1
ATOM 700 C CA . ASN A 1 88 ? -0.911 -14.674 6.361 1.00 90.31 88 ASN A CA 1
ATOM 701 C C . ASN A 1 88 ? 0.037 -13.846 7.232 1.00 90.31 88 ASN A C 1
ATOM 703 O O . ASN A 1 88 ? -0.375 -13.272 8.237 1.00 90.31 88 ASN A O 1
ATOM 707 N N . THR A 1 89 ? 1.304 -13.764 6.835 1.00 89.62 89 THR A N 1
ATOM 708 C CA . THR A 1 89 ? 2.318 -12.945 7.497 1.00 89.62 89 THR A CA 1
ATOM 709 C C . THR A 1 89 ? 2.018 -11.455 7.331 1.00 89.62 89 THR A C 1
ATOM 711 O O . THR A 1 89 ? 2.098 -10.716 8.311 1.00 89.62 89 THR A O 1
ATOM 714 N N . LEU A 1 90 ? 1.602 -11.014 6.135 1.00 91.44 90 LEU A N 1
ATOM 715 C CA . LEU A 1 90 ? 1.127 -9.642 5.916 1.00 91.44 90 LEU A CA 1
ATOM 716 C C . LEU A 1 90 ? -0.045 -9.309 6.852 1.00 91.44 90 LEU A C 1
ATOM 718 O O . LEU A 1 90 ? 0.017 -8.317 7.575 1.00 91.44 90 LEU A O 1
ATOM 722 N N . LEU A 1 91 ? -1.087 -10.144 6.865 1.00 91.38 91 LEU A N 1
ATOM 723 C CA . LEU A 1 91 ? -2.296 -9.903 7.656 1.00 91.38 91 LEU A CA 1
ATOM 724 C C . LEU A 1 91 ? -2.000 -9.856 9.156 1.00 91.38 91 LEU A C 1
ATOM 726 O O . LEU A 1 91 ? -2.434 -8.926 9.830 1.00 91.38 91 LEU A O 1
ATOM 730 N N . LYS A 1 92 ? -1.181 -10.781 9.668 1.00 88.38 92 LYS A N 1
ATOM 731 C CA . LYS A 1 92 ? -0.739 -10.765 11.072 1.00 88.38 92 LYS A CA 1
ATOM 732 C C . LYS A 1 92 ? 0.020 -9.490 11.432 1.00 88.38 92 LYS A C 1
ATOM 734 O O . LYS A 1 92 ? -0.178 -8.954 12.520 1.00 88.38 92 LYS A O 1
ATOM 739 N N . ASN A 1 93 ? 0.878 -8.995 10.539 1.00 86.50 93 ASN A N 1
ATOM 740 C CA . ASN A 1 93 ? 1.610 -7.753 10.779 1.00 86.50 93 ASN A CA 1
ATOM 741 C C . ASN A 1 93 ? 0.665 -6.547 10.820 1.00 86.50 93 ASN A C 1
ATOM 743 O O . ASN A 1 93 ? 0.790 -5.717 11.717 1.00 86.50 93 ASN A O 1
ATOM 747 N N . LEU A 1 94 ? -0.301 -6.474 9.898 1.00 89.12 94 LEU A N 1
ATOM 748 C CA . LEU A 1 94 ? -1.318 -5.420 9.895 1.00 89.12 94 LEU A CA 1
ATOM 749 C C . LEU A 1 94 ? -2.167 -5.463 11.171 1.00 89.12 94 LEU A C 1
ATOM 751 O O . LEU A 1 94 ? -2.337 -4.440 11.826 1.00 89.12 94 LEU A O 1
ATOM 755 N N . GLU A 1 95 ? -2.631 -6.643 11.579 1.00 86.81 95 GLU A N 1
ATOM 756 C CA . GLU A 1 95 ? -3.401 -6.812 12.812 1.00 86.81 95 GLU A CA 1
ATOM 757 C C . GLU A 1 95 ? -2.617 -6.447 14.064 1.00 86.81 95 GLU A C 1
ATOM 759 O O . GLU A 1 95 ? -3.162 -5.784 14.942 1.00 86.81 95 GLU A O 1
ATOM 764 N N . LYS A 1 96 ? -1.341 -6.839 14.155 1.00 83.88 96 LYS A N 1
ATOM 765 C CA . LYS A 1 96 ? -0.494 -6.484 15.299 1.00 83.88 96 LYS A CA 1
ATOM 766 C C . LYS A 1 96 ? -0.407 -4.967 15.474 1.00 83.8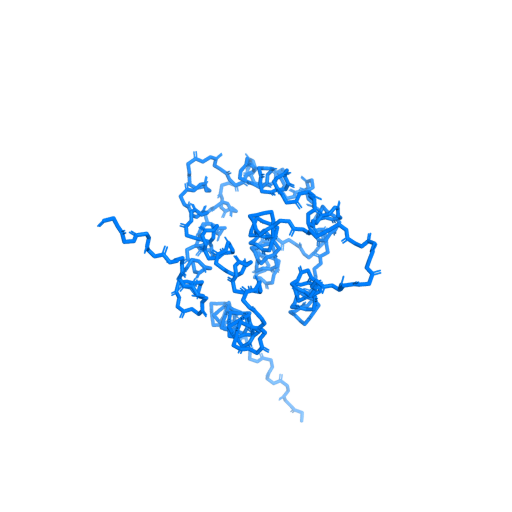8 96 LYS A C 1
ATOM 768 O O . LYS A 1 96 ? -0.341 -4.493 16.597 1.00 83.88 96 LYS A O 1
ATOM 773 N N . LYS A 1 97 ? -0.430 -4.209 14.375 1.00 81.94 97 LYS A N 1
ATOM 774 C CA . LYS A 1 97 ? -0.427 -2.739 14.397 1.00 81.94 97 LYS A CA 1
ATOM 775 C C . LYS A 1 97 ? -1.799 -2.127 14.693 1.00 81.94 97 LYS A C 1
ATOM 777 O O . LYS A 1 97 ? -1.854 -0.967 15.081 1.00 81.94 97 LYS A O 1
ATOM 782 N N . LEU A 1 98 ? -2.878 -2.895 14.526 1.00 78.25 98 LEU A N 1
ATOM 783 C CA . LEU A 1 98 ? -4.245 -2.517 14.904 1.00 78.25 98 LEU A CA 1
ATOM 784 C C . LEU A 1 98 ? -4.567 -2.846 16.370 1.00 78.25 98 LEU A C 1
ATOM 786 O O . LEU A 1 98 ? -5.433 -2.209 16.963 1.00 78.25 98 LEU A O 1
ATOM 790 N N . ILE A 1 99 ? -3.921 -3.864 16.947 1.00 68.06 99 ILE A N 1
ATOM 791 C CA . ILE A 1 99 ? -4.102 -4.257 18.347 1.00 68.06 99 ILE A CA 1
ATOM 792 C C . ILE A 1 99 ? -3.254 -3.326 19.211 1.00 68.06 99 ILE A C 1
ATOM 794 O O . ILE A 1 99 ? -2.057 -3.527 19.387 1.00 68.06 99 ILE A O 1
ATOM 798 N N . VAL A 1 100 ? -3.901 -2.297 19.744 1.00 57.09 100 VAL A N 1
ATOM 799 C CA . VAL A 1 100 ? -3.357 -1.448 20.801 1.00 57.09 100 VAL A CA 1
ATOM 800 C C . VAL A 1 100 ? -3.401 -2.273 22.088 1.00 57.09 100 VAL A C 1
ATOM 802 O O . VAL A 1 100 ? -4.486 -2.544 22.594 1.00 57.09 100 VAL A O 1
ATOM 805 N N . THR A 1 101 ? -2.263 -2.747 22.594 1.00 52.00 101 THR A N 1
ATOM 806 C CA . THR A 1 101 ? -2.227 -3.339 23.936 1.00 52.00 101 THR A CA 1
ATOM 807 C C . THR 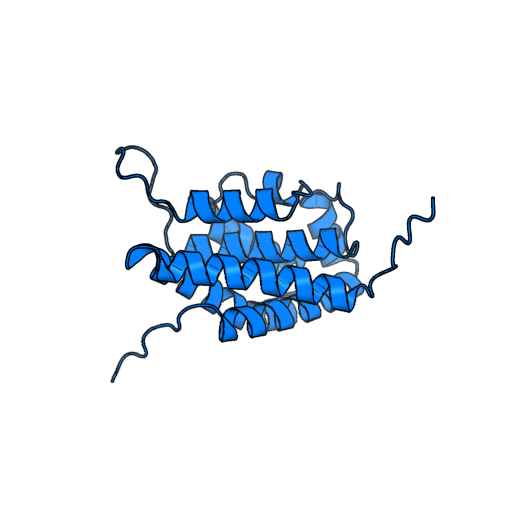A 1 101 ? -2.127 -2.220 24.971 1.00 52.00 101 THR A C 1
ATOM 809 O O . THR A 1 101 ? -1.197 -1.416 24.949 1.00 52.00 101 THR A O 1
ATOM 812 N N . ASP A 1 102 ? -3.072 -2.196 25.912 1.00 44.78 102 ASP A N 1
ATOM 813 C CA . ASP A 1 102 ? -3.084 -1.317 27.093 1.00 44.78 102 ASP A CA 1
ATOM 814 C C . ASP A 1 102 ? -1.975 -1.654 28.117 1.00 44.78 102 ASP A C 1
ATOM 816 O O . ASP A 1 102 ? -1.941 -1.107 29.218 1.00 44.78 102 ASP A O 1
ATOM 820 N N . ASP A 1 103 ? -1.003 -2.500 27.758 1.00 44.09 103 ASP A N 1
ATOM 821 C CA . ASP A 1 103 ? 0.074 -2.956 28.648 1.00 44.09 103 ASP A CA 1
ATOM 822 C C . ASP A 1 103 ? 1.199 -1.910 28.840 1.00 44.09 103 ASP A C 1
ATOM 824 O O . ASP A 1 103 ? 2.305 -2.214 29.287 1.00 44.09 103 ASP A O 1
ATOM 828 N N . GLY A 1 104 ? 0.911 -0.639 28.546 1.00 44.75 104 GLY A N 1
ATOM 829 C CA . GLY A 1 104 ? 1.574 0.502 29.178 1.00 44.75 104 GLY A CA 1
ATOM 830 C C . GLY A 1 104 ? 2.957 0.905 28.663 1.00 44.75 104 GLY A C 1
ATOM 831 O O . GLY A 1 104 ? 3.571 1.767 29.291 1.00 44.75 104 GLY A O 1
ATOM 832 N N . GLN A 1 105 ? 3.469 0.349 27.556 1.00 48.59 105 GLN A N 1
ATOM 833 C CA . GLN A 1 105 ? 4.785 0.762 27.024 1.00 48.59 105 GLN A CA 1
ATOM 834 C C . GLN A 1 105 ? 4.922 0.885 25.497 1.00 48.59 105 GLN A C 1
ATOM 836 O O . GLN A 1 105 ? 5.913 1.463 25.046 1.00 48.59 105 GLN A O 1
ATOM 841 N N . GLU A 1 106 ? 3.968 0.431 24.679 1.00 54.16 106 GLU A N 1
ATOM 842 C CA . GLU A 1 106 ? 4.039 0.681 23.232 1.00 54.16 106 GLU A CA 1
ATOM 843 C C . GLU A 1 106 ? 3.375 2.023 22.889 1.00 54.16 106 GLU A C 1
ATOM 845 O O . GLU A 1 106 ? 2.195 2.250 23.154 1.00 54.16 106 GLU A O 1
ATOM 850 N N . LYS A 1 107 ? 4.155 2.949 22.311 1.00 55.94 107 LYS A N 1
ATOM 851 C CA . LYS A 1 107 ? 3.654 4.230 21.794 1.00 55.94 107 LYS A CA 1
ATOM 852 C C . LYS A 1 107 ? 2.540 3.923 20.789 1.00 55.94 107 LYS A C 1
ATOM 854 O O . LYS A 1 107 ? 2.811 3.348 19.736 1.00 55.94 107 LYS A O 1
ATOM 859 N N . LYS A 1 108 ? 1.300 4.299 21.123 1.00 67.62 108 LYS A N 1
ATOM 860 C CA . LYS A 1 108 ? 0.140 4.142 20.241 1.00 67.62 108 LYS A CA 1
ATOM 861 C C . LYS A 1 108 ? 0.431 4.872 18.929 1.00 67.62 108 LYS A C 1
ATOM 863 O O . LYS A 1 108 ? 0.552 6.091 18.889 1.00 67.62 108 LYS A O 1
ATOM 868 N N . CYS A 1 109 ? 0.618 4.080 17.885 1.00 79.56 109 CYS A N 1
ATOM 869 C CA . CYS A 1 109 ? 0.748 4.494 16.496 1.00 79.56 109 CYS A CA 1
ATOM 870 C C . CYS A 1 109 ? -0.455 5.374 16.113 1.00 79.56 109 CYS A C 1
ATOM 872 O O . CYS A 1 109 ? -1.576 4.990 16.425 1.00 79.56 109 CYS A O 1
ATOM 874 N N . GLU A 1 110 ? -0.276 6.537 15.483 1.00 86.19 110 GLU A N 1
ATOM 875 C CA . GLU A 1 110 ? -1.424 7.364 15.079 1.00 86.19 110 GLU A CA 1
ATOM 876 C C . GLU A 1 110 ? -2.150 6.750 13.868 1.00 86.19 110 GLU A C 1
ATOM 878 O O . GLU A 1 110 ? -1.529 6.137 12.995 1.00 86.19 110 GLU A O 1
ATOM 883 N N . SER A 1 111 ? -3.477 6.915 13.785 1.00 88.06 111 SER A N 1
ATOM 884 C CA . SER A 1 111 ? -4.261 6.333 12.686 1.00 88.06 111 SER A CA 1
ATOM 885 C C . SER A 1 111 ? -3.810 6.793 11.287 1.00 88.06 111 SER A C 1
ATOM 887 O O . SER A 1 111 ? -3.762 5.938 10.395 1.00 88.06 111 SER A O 1
ATOM 889 N N . PRO A 1 112 ? -3.401 8.061 11.038 1.00 92.25 112 PRO A N 1
ATOM 890 C CA . PRO A 1 112 ? -2.914 8.464 9.719 1.00 92.25 112 PRO A CA 1
ATOM 891 C C . PRO A 1 112 ? -1.630 7.728 9.324 1.00 92.25 112 PRO A C 1
ATOM 893 O O . PRO A 1 112 ? -1.532 7.228 8.201 1.00 92.25 112 PRO A O 1
ATOM 896 N N . ASP A 1 113 ? -0.679 7.615 10.250 1.00 92.12 113 ASP A N 1
ATOM 897 C CA . ASP A 1 113 ? 0.606 6.936 10.060 1.00 92.12 113 ASP A CA 1
ATOM 898 C C . ASP A 1 113 ? 0.405 5.444 9.770 1.00 92.12 113 ASP A C 1
ATOM 900 O O . ASP A 1 113 ? 1.081 4.872 8.902 1.00 92.12 113 ASP A O 1
ATOM 904 N N . PHE A 1 114 ? -0.587 4.825 10.426 1.00 92.62 114 PHE A N 1
ATOM 905 C CA . PHE A 1 114 ? -1.019 3.473 10.094 1.00 92.62 114 PHE A CA 1
ATOM 906 C C . PHE A 1 114 ? -1.489 3.384 8.645 1.00 92.62 114 PHE A C 1
ATOM 908 O O . PHE A 1 114 ? -1.069 2.478 7.923 1.00 92.62 114 PHE A O 1
ATOM 915 N N . GLY A 1 115 ? -2.336 4.319 8.206 1.00 95.25 115 GLY A N 1
ATOM 916 C CA . GLY A 1 115 ? -2.857 4.359 6.841 1.00 95.25 115 GLY A CA 1
ATOM 917 C C . GLY A 1 115 ? -1.746 4.395 5.789 1.00 95.25 115 GLY A C 1
ATOM 918 O O . GLY A 1 115 ? -1.794 3.634 4.823 1.00 95.25 115 GLY A O 1
ATOM 919 N N . TYR A 1 116 ? -0.711 5.219 5.991 1.00 95.88 116 TYR A N 1
ATOM 920 C CA . TYR A 1 116 ? 0.430 5.285 5.067 1.00 95.88 116 TYR A CA 1
ATOM 921 C C . TYR A 1 116 ? 1.211 3.968 5.021 1.00 95.88 116 TYR A C 1
ATOM 923 O O . TYR A 1 116 ? 1.493 3.448 3.939 1.00 95.88 116 TYR A O 1
ATOM 931 N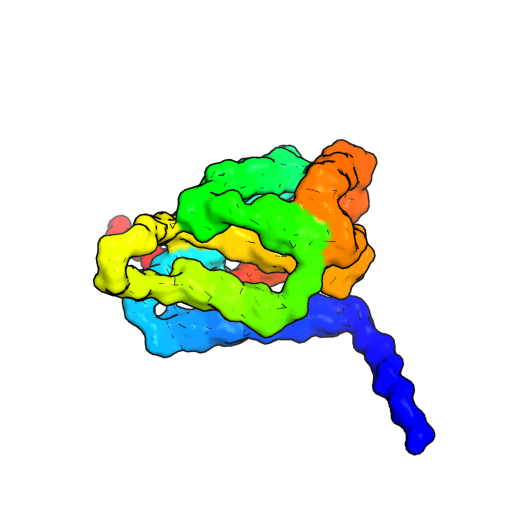 N . GLY A 1 117 ? 1.556 3.411 6.184 1.00 94.31 117 GLY A N 1
ATOM 932 C CA . GLY A 1 117 ? 2.382 2.207 6.232 1.00 94.31 117 GLY A CA 1
ATOM 933 C C . GLY A 1 117 ? 1.644 0.960 5.751 1.00 94.31 117 GLY A C 1
ATOM 934 O O . GLY A 1 117 ? 2.171 0.206 4.934 1.00 94.31 117 GLY A O 1
ATOM 935 N N . SER A 1 118 ? 0.399 0.769 6.189 1.00 95.25 118 SER A N 1
ATOM 936 C CA . SER A 1 118 ? -0.429 -0.364 5.765 1.00 95.25 118 SER A CA 1
ATOM 937 C C . SER A 1 118 ? -0.680 -0.356 4.258 1.00 95.25 118 SER A C 1
ATOM 939 O O . SER A 1 118 ? -0.516 -1.393 3.613 1.00 95.25 118 SER A O 1
ATOM 941 N N . TYR A 1 119 ? -0.974 0.811 3.671 1.00 97.56 119 TYR A N 1
ATOM 942 C CA . TYR A 1 119 ? -1.105 0.942 2.222 1.00 97.56 119 TYR A CA 1
ATOM 943 C C . TYR A 1 119 ? 0.182 0.518 1.504 1.00 97.56 119 TYR A C 1
ATOM 945 O O . TYR A 1 119 ? 0.141 -0.281 0.565 1.00 97.56 119 TYR A O 1
ATOM 953 N N . LEU A 1 120 ? 1.334 1.027 1.954 1.00 95.81 120 LEU A N 1
ATOM 954 C CA . LEU A 1 120 ? 2.611 0.746 1.304 1.00 95.81 120 LEU A CA 1
ATOM 955 C C . LEU A 1 120 ? 2.988 -0.742 1.388 1.00 95.81 120 LEU A C 1
ATOM 957 O O . LEU A 1 120 ? 3.476 -1.303 0.404 1.00 95.81 120 LEU A O 1
ATOM 961 N N . LEU A 1 121 ? 2.709 -1.394 2.521 1.00 94.56 121 LEU A N 1
ATOM 962 C CA . LEU A 1 121 ? 2.887 -2.840 2.688 1.00 94.56 121 LEU A CA 1
ATOM 963 C C . LEU A 1 121 ? 2.019 -3.639 1.721 1.00 94.56 121 LEU A C 1
ATOM 965 O O . LEU A 1 121 ? 2.526 -4.552 1.071 1.00 94.56 121 LEU A O 1
ATOM 969 N N . ILE A 1 122 ? 0.736 -3.287 1.597 1.00 96.69 122 ILE A N 1
ATOM 970 C CA . ILE A 1 122 ? -0.196 -3.962 0.685 1.00 96.69 122 ILE A CA 1
ATOM 971 C C . ILE A 1 122 ? 0.265 -3.791 -0.766 1.00 96.69 122 ILE A C 1
ATOM 973 O O . ILE A 1 122 ? 0.366 -4.778 -1.495 1.00 96.69 122 ILE A O 1
ATOM 977 N N . LEU A 1 123 ? 0.609 -2.569 -1.186 1.00 96.88 123 LEU A N 1
ATOM 978 C CA . LEU A 1 123 ? 1.087 -2.309 -2.546 1.00 96.88 123 LEU A CA 1
ATOM 979 C C . LEU A 1 123 ? 2.354 -3.118 -2.859 1.00 96.88 123 LEU A C 1
ATOM 981 O O . LEU A 1 123 ? 2.420 -3.790 -3.889 1.00 96.88 123 LEU A O 1
ATOM 985 N N . MET A 1 124 ? 3.347 -3.097 -1.965 1.00 94.81 124 MET A N 1
ATOM 986 C CA . MET A 1 124 ? 4.600 -3.829 -2.167 1.00 94.81 124 MET A CA 1
ATOM 987 C C . MET A 1 124 ? 4.393 -5.345 -2.175 1.00 94.81 124 MET A C 1
ATOM 989 O O . MET A 1 124 ? 4.967 -6.040 -3.017 1.00 94.81 124 MET A O 1
ATOM 993 N N . TYR A 1 125 ? 3.549 -5.854 -1.274 1.00 94.81 125 TYR A N 1
ATOM 994 C CA . TYR A 1 125 ? 3.153 -7.258 -1.248 1.00 94.81 125 TYR A CA 1
ATOM 995 C C . TYR A 1 125 ? 2.574 -7.687 -2.599 1.00 94.81 125 TYR A C 1
ATOM 997 O O . TYR A 1 125 ? 3.040 -8.666 -3.184 1.00 94.81 125 TYR A O 1
ATOM 1005 N N . LEU A 1 126 ? 1.616 -6.928 -3.137 1.00 95.25 126 LEU A N 1
ATOM 1006 C CA . LEU A 1 126 ? 0.971 -7.252 -4.408 1.00 95.25 126 LEU A CA 1
ATOM 1007 C C . LEU A 1 126 ? 1.951 -7.161 -5.583 1.00 95.25 126 LEU A C 1
ATOM 1009 O O . LEU A 1 126 ? 1.978 -8.066 -6.415 1.00 95.25 126 LEU A O 1
ATOM 1013 N N . LEU A 1 127 ? 2.817 -6.144 -5.628 1.00 94.62 127 LEU A N 1
ATOM 1014 C CA . LEU A 1 127 ? 3.849 -6.028 -6.666 1.00 94.62 127 LEU A CA 1
ATOM 1015 C C . LEU A 1 127 ? 4.796 -7.238 -6.677 1.00 94.62 127 LEU A C 1
ATOM 1017 O O . LEU A 1 127 ? 5.115 -7.760 -7.750 1.00 94.62 127 LEU A O 1
ATOM 1021 N N . LYS A 1 128 ? 5.212 -7.720 -5.498 1.00 92.56 128 LYS A N 1
ATOM 1022 C CA . LYS A 1 128 ? 6.033 -8.934 -5.361 1.00 92.56 128 LYS A CA 1
ATOM 1023 C C . LYS A 1 128 ? 5.254 -10.189 -5.735 1.00 92.56 128 LYS A C 1
ATOM 1025 O O . LYS A 1 128 ? 5.752 -11.032 -6.482 1.00 92.56 128 LYS A O 1
ATOM 1030 N N . ARG A 1 129 ? 4.006 -10.313 -5.277 1.00 91.00 129 ARG A N 1
ATOM 1031 C CA . ARG A 1 129 ? 3.176 -11.497 -5.533 1.00 91.00 129 ARG A CA 1
ATOM 1032 C C . ARG A 1 129 ? 2.829 -11.670 -7.007 1.00 91.00 129 ARG A C 1
ATOM 1034 O O . ARG A 1 129 ? 2.811 -12.798 -7.498 1.00 91.00 129 ARG A O 1
ATOM 1041 N N . GLN A 1 130 ? 2.642 -10.560 -7.713 1.00 90.56 130 GLN A N 1
ATOM 1042 C CA . GLN A 1 130 ? 2.441 -10.518 -9.160 1.00 90.56 130 GLN A CA 1
ATOM 1043 C C . GLN A 1 130 ? 3.749 -10.613 -9.961 1.00 90.56 130 GLN A C 1
ATOM 1045 O O . GLN A 1 130 ? 3.716 -10.554 -11.187 1.00 90.56 130 GLN A O 1
ATOM 1050 N N . ARG A 1 131 ? 4.902 -10.773 -9.291 1.00 91.06 131 ARG A N 1
ATOM 1051 C CA . ARG A 1 131 ? 6.241 -10.834 -9.903 1.00 91.06 131 ARG A CA 1
ATOM 1052 C C . ARG A 1 131 ? 6.575 -9.613 -10.769 1.00 91.06 131 ARG A C 1
ATOM 1054 O O . ARG A 1 131 ? 7.391 -9.707 -11.681 1.00 91.06 131 ARG A O 1
ATOM 1061 N N . ILE A 1 132 ? 5.952 -8.470 -10.479 1.00 92.88 132 ILE A N 1
ATOM 1062 C CA . ILE A 1 132 ? 6.273 -7.182 -11.110 1.00 92.88 132 ILE A CA 1
ATOM 1063 C C . ILE A 1 132 ? 7.611 -6.677 -10.568 1.00 92.88 132 ILE A C 1
ATOM 1065 O O . ILE A 1 132 ? 8.420 -6.122 -11.308 1.00 92.88 132 ILE A O 1
ATOM 1069 N N . VAL A 1 133 ? 7.857 -6.915 -9.278 1.00 92.94 133 VAL A N 1
ATOM 1070 C CA . VAL A 1 133 ? 9.170 -6.761 -8.649 1.00 92.94 133 VAL A CA 1
ATOM 1071 C C . VAL A 1 133 ? 9.616 -8.105 -8.075 1.00 92.94 133 VAL A C 1
ATOM 1073 O O . VAL A 1 133 ? 8.791 -8.967 -7.768 1.00 92.94 133 VAL A O 1
ATOM 1076 N N . GLY A 1 134 ? 10.928 -8.308 -7.968 1.00 89.19 134 GLY A N 1
ATOM 1077 C CA . GLY A 1 134 ? 11.489 -9.561 -7.472 1.00 89.19 134 GLY A CA 1
ATOM 1078 C C . GLY A 1 134 ? 11.211 -9.772 -5.983 1.00 89.19 134 GLY A C 1
ATOM 1079 O O . GLY A 1 134 ? 11.139 -8.822 -5.204 1.00 89.19 134 GLY A O 1
ATOM 1080 N N . GLU A 1 135 ? 11.118 -11.033 -5.559 1.00 86.62 135 GLU A N 1
ATOM 1081 C CA . GLU A 1 135 ? 10.871 -11.390 -4.151 1.00 86.62 135 GLU A CA 1
ATOM 1082 C C . GLU A 1 135 ? 11.944 -10.792 -3.217 1.00 86.62 135 GLU A C 1
ATOM 1084 O O . GLU A 1 135 ? 11.623 -10.237 -2.163 1.00 86.62 135 GLU A O 1
ATOM 1089 N N . ASN A 1 136 ? 13.201 -10.788 -3.673 1.00 85.81 136 ASN A N 1
ATOM 1090 C CA . ASN A 1 136 ? 14.362 -10.252 -2.952 1.00 85.81 136 ASN A CA 1
ATOM 1091 C C . ASN A 1 136 ? 14.676 -8.781 -3.277 1.00 85.81 136 ASN A C 1
ATOM 1093 O O . ASN A 1 136 ? 15.747 -8.291 -2.923 1.00 85.81 136 ASN A O 1
ATOM 1097 N N . THR A 1 137 ? 13.788 -8.070 -3.982 1.00 89.75 137 THR A N 1
ATOM 1098 C CA . THR A 1 137 ? 13.973 -6.640 -4.254 1.00 89.75 137 THR A CA 1
ATOM 1099 C C . THR A 1 137 ? 14.005 -5.873 -2.932 1.00 89.75 137 THR A C 1
ATOM 1101 O O . THR A 1 137 ? 13.025 -5.884 -2.178 1.00 89.75 137 THR A O 1
ATOM 1104 N N . THR A 1 138 ? 15.128 -5.201 -2.665 1.00 91.00 138 THR A N 1
ATOM 1105 C CA . THR A 1 138 ? 15.278 -4.308 -1.510 1.00 91.00 138 THR A CA 1
ATOM 1106 C C . THR A 1 138 ? 14.569 -2.979 -1.756 1.00 91.00 138 THR A C 1
ATOM 1108 O O . THR A 1 138 ? 14.299 -2.611 -2.902 1.00 91.00 138 THR A O 1
ATOM 1111 N N . LEU A 1 139 ? 14.330 -2.194 -0.700 1.00 90.81 139 LEU A N 1
ATOM 1112 C CA . LEU A 1 139 ? 13.794 -0.837 -0.861 1.00 90.81 139 LEU A CA 1
ATOM 1113 C C . LEU A 1 139 ? 14.661 0.024 -1.800 1.00 90.81 139 LEU A C 1
ATOM 1115 O O . LEU A 1 139 ? 14.136 0.756 -2.635 1.00 90.81 139 LEU A O 1
ATOM 1119 N N . LYS A 1 140 ? 15.991 -0.074 -1.695 1.00 92.69 140 LYS A N 1
ATOM 1120 C CA . LYS A 1 140 ? 16.911 0.685 -2.554 1.00 92.69 140 LYS A CA 1
ATOM 1121 C C . LYS A 1 140 ? 16.755 0.292 -4.025 1.00 92.69 140 LYS A C 1
ATOM 1123 O O . LYS A 1 140 ? 16.707 1.171 -4.885 1.00 92.69 140 LYS A O 1
ATOM 1128 N N . ASP A 1 141 ? 16.656 -1.006 -4.305 1.00 93.81 141 ASP A N 1
ATOM 1129 C CA . ASP A 1 141 ? 16.448 -1.509 -5.666 1.00 93.81 141 ASP A CA 1
ATOM 1130 C C . ASP A 1 141 ? 15.095 -1.054 -6.209 1.00 93.81 141 ASP A C 1
ATOM 1132 O O . ASP A 1 141 ? 15.010 -0.577 -7.341 1.00 93.81 141 ASP A O 1
ATOM 1136 N N . PHE A 1 142 ? 14.053 -1.129 -5.378 1.00 94.94 142 PHE A N 1
ATOM 1137 C CA . PHE A 1 142 ? 12.720 -0.659 -5.722 1.00 94.94 142 PHE A CA 1
ATOM 1138 C C . PHE A 1 142 ? 12.710 0.827 -6.086 1.00 94.94 142 PHE A C 1
ATOM 1140 O O . PHE A 1 142 ? 12.224 1.181 -7.155 1.00 94.94 142 PHE A O 1
ATOM 1147 N N . LEU A 1 143 ? 13.293 1.696 -5.252 1.00 95.50 143 LEU A N 1
ATOM 1148 C CA . LEU A 1 143 ? 13.347 3.139 -5.514 1.00 95.50 143 LEU A CA 1
ATOM 1149 C C . LEU A 1 143 ? 14.130 3.463 -6.789 1.00 95.50 143 LEU A C 1
ATOM 1151 O O . LEU A 1 143 ? 13.733 4.352 -7.547 1.00 95.50 143 LEU A O 1
ATOM 1155 N N . LYS A 1 144 ? 15.208 2.718 -7.064 1.00 95.50 144 LYS A N 1
ATOM 1156 C CA . LYS A 1 144 ? 15.957 2.848 -8.317 1.00 95.50 144 LYS A CA 1
ATOM 1157 C C . LYS A 1 144 ? 15.072 2.497 -9.513 1.00 95.50 144 LYS A C 1
ATOM 1159 O O . LYS A 1 144 ? 14.971 3.304 -10.431 1.00 95.50 144 LYS A O 1
ATOM 1164 N N . MET A 1 145 ? 14.387 1.351 -9.476 1.00 95.19 145 MET A N 1
ATOM 1165 C CA . MET A 1 145 ? 13.462 0.944 -10.541 1.00 95.19 145 MET A CA 1
ATOM 1166 C C . MET A 1 145 ? 12.315 1.943 -10.711 1.00 95.19 145 MET A C 1
ATOM 1168 O O . MET A 1 145 ? 12.040 2.365 -11.827 1.00 95.19 145 MET A O 1
ATOM 1172 N N . ALA A 1 146 ? 11.696 2.385 -9.617 1.00 94.88 146 ALA A N 1
ATOM 1173 C CA . ALA A 1 146 ? 10.593 3.343 -9.633 1.00 94.88 146 ALA A CA 1
ATOM 1174 C C . ALA A 1 146 ? 10.990 4.702 -10.237 1.00 94.88 146 ALA A C 1
ATOM 1176 O O . ALA A 1 146 ? 10.139 5.404 -10.775 1.00 94.88 146 ALA A O 1
ATOM 1177 N N . SER A 1 147 ? 12.276 5.062 -10.172 1.00 92.88 147 SER A N 1
ATOM 1178 C CA . SER A 1 147 ? 12.800 6.309 -10.744 1.00 92.88 147 SER A CA 1
ATOM 1179 C C . SER A 1 147 ? 13.230 6.177 -12.208 1.00 92.88 147 SER A C 1
ATOM 1181 O O . SER A 1 147 ? 13.295 7.181 -12.910 1.00 92.88 147 SER A O 1
ATOM 1183 N N . SER A 1 148 ? 13.571 4.969 -12.672 1.00 92.56 148 SER A N 1
ATOM 1184 C CA . SER A 1 148 ? 14.214 4.767 -13.980 1.00 92.56 148 SER A CA 1
ATOM 1185 C C . SER A 1 148 ? 13.480 3.814 -14.925 1.00 92.56 148 SER A C 1
ATOM 1187 O O . SER A 1 148 ? 13.929 3.630 -16.054 1.00 92.56 148 SER A O 1
ATOM 1189 N N . TYR A 1 149 ? 12.398 3.169 -14.486 1.00 91.69 149 TYR A N 1
ATOM 1190 C CA . TYR A 1 149 ? 11.666 2.166 -15.257 1.00 91.69 149 TYR A CA 1
ATOM 1191 C C . TYR A 1 149 ? 10.159 2.480 -15.275 1.00 91.69 149 TYR A C 1
ATOM 1193 O O . TYR A 1 149 ? 9.418 2.009 -14.410 1.00 91.69 149 TYR A O 1
ATOM 1201 N N . PRO A 1 150 ? 9.685 3.263 -16.267 1.00 90.81 150 PRO A N 1
ATOM 1202 C CA . PRO A 1 150 ? 8.287 3.694 -16.362 1.00 90.81 150 PRO A CA 1
ATOM 1203 C C . PRO A 1 150 ? 7.233 2.574 -16.270 1.00 90.81 150 PRO A C 1
ATOM 1205 O O . PRO A 1 150 ? 6.239 2.782 -15.571 1.00 90.81 150 PRO A O 1
ATOM 1208 N N . PRO A 1 151 ? 7.437 1.370 -16.850 1.00 94.31 151 PRO A N 1
ATOM 1209 C CA . PRO A 1 151 ? 6.445 0.299 -16.749 1.00 94.31 151 PRO A CA 1
ATOM 1210 C C . PRO A 1 151 ? 6.145 -0.151 -15.312 1.00 94.31 151 PRO A C 1
ATOM 1212 O O . PRO A 1 151 ? 5.041 -0.618 -15.037 1.00 94.31 151 PRO A O 1
ATOM 1215 N N . LEU A 1 152 ? 7.084 0.004 -14.367 1.00 95.31 152 LEU A N 1
ATOM 1216 C CA . LEU A 1 152 ? 6.809 -0.285 -12.956 1.00 95.31 152 LEU A CA 1
ATOM 1217 C C . LEU A 1 152 ? 5.768 0.685 -12.382 1.00 95.31 152 LEU A C 1
ATOM 1219 O O . LEU A 1 152 ? 4.864 0.251 -11.670 1.00 95.31 152 LEU A O 1
ATOM 1223 N N . SER A 1 153 ? 5.863 1.974 -12.714 1.00 94.31 153 SER A N 1
ATOM 1224 C CA . SER A 1 153 ? 4.902 2.992 -12.275 1.00 94.31 153 SER A CA 1
ATOM 1225 C C . SER A 1 153 ? 3.510 2.746 -12.853 1.00 94.31 153 SER A C 1
ATOM 1227 O O . SER A 1 153 ? 2.530 2.853 -12.123 1.00 94.31 153 SER A O 1
ATOM 1229 N N . GLU A 1 154 ? 3.413 2.341 -14.122 1.00 94.69 154 GLU A N 1
ATOM 1230 C CA . GLU A 1 154 ? 2.134 1.973 -14.749 1.00 94.69 154 GLU A CA 1
ATOM 1231 C C . GLU A 1 154 ? 1.476 0.785 -14.035 1.00 94.69 154 GLU A C 1
ATOM 1233 O O . GLU A 1 154 ? 0.293 0.826 -13.697 1.00 94.69 154 GLU A O 1
ATOM 1238 N N . LYS A 1 155 ? 2.249 -0.269 -13.746 1.00 96.31 155 LYS A N 1
ATOM 1239 C CA . LYS A 1 155 ? 1.740 -1.447 -13.031 1.00 96.31 155 LYS A CA 1
ATOM 1240 C C . LYS A 1 155 ? 1.356 -1.136 -11.587 1.00 96.31 155 LYS A C 1
ATOM 1242 O O . LYS A 1 155 ? 0.328 -1.628 -11.122 1.00 96.31 155 LYS A O 1
ATOM 1247 N N . ALA A 1 156 ? 2.147 -0.318 -10.894 1.00 97.06 156 ALA A N 1
ATOM 1248 C CA . ALA A 1 156 ? 1.808 0.152 -9.558 1.00 97.06 156 ALA A CA 1
ATOM 1249 C C . ALA A 1 156 ? 0.504 0.954 -9.578 1.00 97.06 156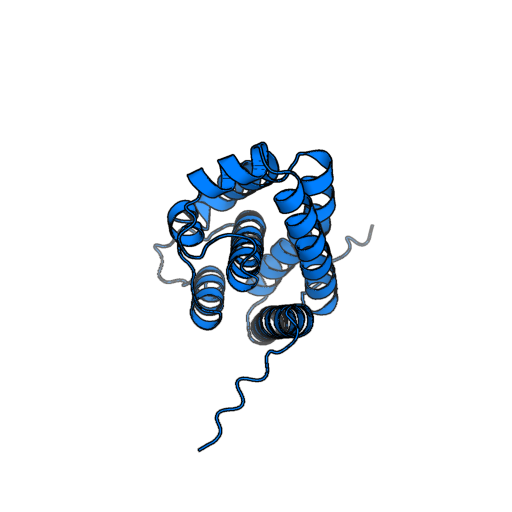 ALA A C 1
ATOM 1251 O O . ALA A 1 156 ? -0.375 0.655 -8.782 1.00 97.06 156 ALA A O 1
ATOM 1252 N N . LEU A 1 157 ? 0.327 1.870 -10.536 1.00 96.69 157 LEU A N 1
ATOM 1253 C CA . LEU A 1 157 ? -0.902 2.651 -10.694 1.00 96.69 157 LEU A CA 1
ATOM 1254 C C . LEU A 1 157 ? -2.133 1.758 -10.918 1.00 96.69 157 LEU A C 1
ATOM 1256 O O . LEU A 1 157 ? -3.156 1.957 -10.267 1.00 96.69 157 LEU A O 1
ATOM 1260 N N . MET A 1 158 ? -2.030 0.737 -11.777 1.00 96.44 158 MET A N 1
ATOM 1261 C CA . MET A 1 158 ? -3.118 -0.229 -11.990 1.00 96.44 158 MET A CA 1
ATOM 1262 C C . MET A 1 158 ? -3.499 -0.968 -10.700 1.00 96.44 158 MET A C 1
ATOM 1264 O O . MET A 1 158 ? -4.681 -1.107 -10.390 1.00 96.44 158 MET A O 1
ATOM 1268 N N . ILE A 1 159 ? -2.506 -1.440 -9.939 1.00 97.94 159 ILE A N 1
ATOM 1269 C CA . ILE A 1 159 ? -2.748 -2.112 -8.656 1.00 97.94 159 ILE A CA 1
ATOM 1270 C C . ILE A 1 159 ? -3.340 -1.130 -7.643 1.00 97.94 159 ILE A C 1
ATOM 1272 O O . ILE A 1 159 ? -4.278 -1.486 -6.939 1.00 97.94 159 ILE A O 1
ATOM 1276 N N . SER A 1 160 ? -2.852 0.107 -7.594 1.00 98.25 160 SER A N 1
ATOM 1277 C CA . SER A 1 160 ? -3.364 1.157 -6.713 1.00 98.25 160 SER A CA 1
ATOM 1278 C C . SER A 1 160 ? -4.828 1.490 -6.982 1.00 98.25 160 SER A C 1
ATOM 1280 O O . SER A 1 160 ? -5.592 1.640 -6.031 1.00 98.25 160 SER A O 1
ATOM 1282 N N . GLU A 1 161 ? -5.256 1.541 -8.246 1.00 98.12 161 GLU A N 1
ATOM 1283 C CA . GLU A 1 161 ? -6.675 1.706 -8.591 1.00 98.12 161 GLU A CA 1
ATOM 1284 C C . GLU A 1 161 ? -7.527 0.534 -8.086 1.00 98.12 161 GLU A C 1
ATOM 1286 O O . GLU A 1 161 ? -8.634 0.738 -7.590 1.00 98.12 161 GLU A O 1
ATOM 1291 N N . LEU A 1 162 ? -7.016 -0.699 -8.133 1.00 98.19 162 LEU A N 1
ATOM 1292 C CA . LEU A 1 162 ? -7.723 -1.844 -7.554 1.00 98.19 162 LEU A CA 1
ATOM 1293 C C . LEU A 1 162 ? -7.774 -1.760 -6.022 1.00 98.19 162 LEU A C 1
ATOM 1295 O O . LEU A 1 162 ? -8.853 -1.892 -5.449 1.00 98.19 162 LEU A O 1
ATOM 1299 N N . ILE A 1 163 ? -6.649 -1.472 -5.356 1.00 98.50 163 ILE A N 1
ATOM 1300 C CA . ILE A 1 163 ? -6.594 -1.262 -3.897 1.00 98.50 163 ILE A CA 1
ATOM 1301 C C . ILE A 1 163 ? -7.624 -0.204 -3.483 1.00 98.50 163 ILE A C 1
ATOM 1303 O O . ILE A 1 163 ? -8.376 -0.428 -2.537 1.00 98.50 163 ILE A O 1
ATOM 1307 N N . LYS A 1 164 ? -7.721 0.908 -4.222 1.00 98.50 164 LYS A N 1
ATOM 1308 C CA . LYS A 1 164 ? -8.751 1.931 -4.024 1.00 98.50 164 LYS A CA 1
ATOM 1309 C C . LYS A 1 164 ? -10.154 1.333 -4.064 1.00 98.50 164 LYS A C 1
ATOM 1311 O O . LYS A 1 164 ? -10.874 1.462 -3.078 1.00 98.50 164 LYS A O 1
ATOM 1316 N N . ARG A 1 165 ? -10.532 0.646 -5.149 1.00 98.19 165 ARG A N 1
ATOM 1317 C CA . ARG A 1 165 ? -11.883 0.070 -5.306 1.00 98.19 165 ARG A CA 1
ATOM 1318 C C . ARG A 1 165 ? -12.240 -0.915 -4.198 1.00 98.19 165 ARG A C 1
ATOM 1320 O O . ARG A 1 165 ? -13.349 -0.867 -3.676 1.00 98.19 165 ARG A O 1
ATOM 1327 N N . PHE A 1 166 ? -11.302 -1.771 -3.807 1.00 98.25 166 PHE A N 1
ATOM 1328 C CA . PHE A 1 166 ? -11.524 -2.720 -2.719 1.00 98.25 166 PHE A CA 1
ATOM 1329 C C . PHE A 1 166 ? -11.597 -2.031 -1.355 1.00 98.25 166 PHE A C 1
ATOM 1331 O O . PHE A 1 166 ? -12.483 -2.338 -0.562 1.00 98.25 166 PHE A O 1
ATOM 1338 N N . SER A 1 167 ? -10.745 -1.040 -1.096 1.00 97.94 167 SER A N 1
ATOM 1339 C CA . SER A 1 167 ? -10.844 -0.244 0.129 1.00 97.94 167 SER A CA 1
ATOM 1340 C C . SER A 1 167 ? -12.186 0.488 0.226 1.00 97.94 167 SER A C 1
ATOM 1342 O O . SER A 1 167 ? -12.776 0.546 1.302 1.00 97.94 167 SER A O 1
ATOM 1344 N N . GLU A 1 168 ? -12.699 0.984 -0.908 1.00 97.12 168 GLU A N 1
ATOM 1345 C CA . GLU A 1 168 ? -13.986 1.671 -1.015 1.00 97.12 168 GLU A CA 1
ATOM 1346 C C . GLU A 1 168 ? -15.180 0.727 -0.791 1.00 97.12 168 GLU A C 1
ATOM 1348 O O . GLU A 1 168 ? -16.218 1.152 -0.279 1.00 97.12 168 GLU A O 1
ATOM 1353 N N . ALA A 1 169 ? -15.036 -0.550 -1.137 1.00 96.56 169 ALA A N 1
ATOM 1354 C CA . ALA A 1 169 ? -16.089 -1.547 -0.975 1.00 96.56 169 ALA A CA 1
ATOM 1355 C C . ALA A 1 169 ? -16.120 -2.185 0.426 1.00 96.56 169 ALA A C 1
ATOM 1357 O O . ALA A 1 169 ? -17.202 -2.462 0.933 1.00 96.56 169 AL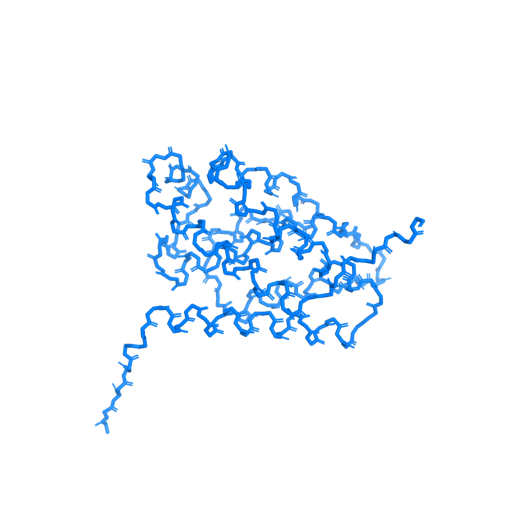A A O 1
ATOM 1358 N N . TYR A 1 170 ? -14.959 -2.413 1.050 1.00 95.75 170 TYR A N 1
ATOM 1359 C CA . TYR A 1 170 ? -14.852 -3.256 2.252 1.00 95.75 170 TYR A CA 1
ATOM 1360 C C . TYR A 1 170 ? -14.571 -2.499 3.557 1.00 95.75 170 TYR A C 1
ATOM 1362 O O . TYR A 1 170 ? -14.886 -3.015 4.631 1.00 95.75 170 TYR A O 1
ATOM 1370 N N . LEU A 1 171 ? -13.939 -1.319 3.502 1.00 94.88 171 LEU A N 1
ATOM 1371 C CA . LEU A 1 171 ? -13.508 -0.598 4.708 1.00 94.88 171 LEU A CA 1
ATOM 1372 C C . LEU A 1 171 ? -14.501 0.503 5.111 1.00 94.88 171 LEU A C 1
ATOM 1374 O O . LEU A 1 171 ? -15.191 1.031 4.243 1.00 94.88 171 LEU A O 1
ATOM 1378 N N . PRO A 1 172 ? -14.563 0.917 6.390 1.00 89.44 172 PRO A N 1
ATOM 1379 C CA . PRO A 1 172 ? -15.511 1.937 6.840 1.00 89.44 172 PRO A CA 1
ATOM 1380 C C . PRO A 1 172 ? -15.289 3.298 6.166 1.00 89.44 172 PRO A C 1
ATOM 1382 O O . PRO A 1 172 ? -14.149 3.704 5.930 1.00 89.44 172 PRO A O 1
ATOM 1385 N N . GLU A 1 173 ? -16.371 4.029 5.898 1.00 84.06 173 GLU A N 1
ATOM 1386 C CA . GLU A 1 173 ? -16.287 5.412 5.419 1.00 84.06 173 GLU A CA 1
ATOM 1387 C C . GLU A 1 173 ? -15.867 6.378 6.534 1.00 84.06 173 GLU A C 1
ATOM 1389 O O . GLU A 1 173 ? -16.227 6.164 7.695 1.00 84.06 173 GLU A O 1
ATOM 1394 N N . PRO A 1 174 ? -15.124 7.453 6.212 1.00 68.62 174 PRO A N 1
ATOM 1395 C CA . PRO A 1 174 ? -15.002 8.576 7.127 1.00 68.62 174 PRO A CA 1
ATOM 1396 C C . PRO A 1 174 ? -16.394 9.160 7.386 1.00 68.62 174 PRO A C 1
ATOM 1398 O O . PRO A 1 174 ? -17.191 9.290 6.458 1.00 68.62 174 PRO A O 1
ATOM 1401 N N . GLU A 1 175 ? -16.698 9.493 8.640 1.00 65.25 175 GLU A N 1
ATOM 1402 C CA . GLU A 1 175 ? -17.961 10.156 8.968 1.00 65.25 175 GLU A CA 1
ATOM 1403 C C . GLU A 1 175 ? -17.991 11.502 8.237 1.00 65.25 175 GLU A C 1
ATOM 1405 O O . GLU A 1 175 ? -17.066 12.303 8.364 1.00 65.25 175 GLU A O 1
ATOM 1410 N N . SER A 1 176 ? -19.018 11.734 7.419 1.00 52.72 176 SER A N 1
ATOM 1411 C CA . SER A 1 176 ? -19.237 13.044 6.817 1.00 52.72 176 SER A CA 1
ATOM 1412 C C . SER A 1 176 ? -19.575 14.019 7.939 1.00 52.72 176 SER A C 1
ATOM 1414 O O . SER A 1 176 ? -20.596 13.829 8.605 1.00 52.72 176 SER A O 1
ATOM 1416 N N . GLU A 1 177 ? -18.749 15.045 8.147 1.00 43.41 177 GLU A N 1
ATOM 1417 C CA . GLU A 1 177 ? -19.133 16.184 8.978 1.00 43.41 177 GLU A CA 1
ATOM 1418 C C . GLU A 1 177 ? -20.457 16.730 8.426 1.00 43.41 177 GLU A C 1
ATOM 1420 O O . GLU A 1 177 ? -20.529 17.217 7.296 1.00 43.41 177 GLU A O 1
ATOM 1425 N N . GLN A 1 178 ? -21.538 16.558 9.189 1.00 41.12 178 GLN A N 1
ATOM 1426 C CA . GLN A 1 178 ? -22.798 17.233 8.914 1.00 41.12 178 GLN A CA 1
ATOM 1427 C C . GLN A 1 178 ? -22.565 18.712 9.230 1.00 41.12 178 GLN A C 1
ATOM 1429 O O . GLN A 1 178 ? -22.565 19.101 10.398 1.00 41.12 178 GLN A O 1
ATOM 1434 N N . HIS A 1 179 ? -22.268 19.499 8.197 1.00 37.91 179 HIS A N 1
ATOM 1435 C CA . HIS A 1 179 ? -22.278 20.959 8.259 1.00 37.91 179 HIS A CA 1
ATOM 1436 C C . HIS A 1 179 ? -23.707 21.498 8.192 1.00 37.91 179 HIS A C 1
ATOM 1438 O O . HIS A 1 179 ? -24.503 20.963 7.383 1.00 37.91 179 HIS A O 1
#

Foldseek 3Di:
DDPPPPPPDLVNVLVVLLCVLLQLLLVVVVVDDPQLQLLLQLLLVCLQCVLVCCVPVFPLVLLVVLCVLLCLLCVPLQVLLQAQDDSVVLNVSLVVSSDDDPPPPRDNRDSNSSNSSNNSNSLSNSCCVSVVDDRRQGSVNVSVCRVPPVVSSVVSSVSSVVNNVSSVVRGDHDDPPPD